Protein AF-A0A9W8AQS9-F1 (afdb_monomer_lite)

Secondary structure (DSSP, 8-state):
--------GGG-SS-TT--TTSHHHHHHHHHHHHHHHHHHHHHHHHHHHHHHHHHHHHHHHHH-TT-----HHHHHHHHHHHHHTTHHHHHHHHHTPPTTPPPPHHHHHHHHHHHHHHHHHHH-EEEE-TTSHHHHHHHHH--S-GGGGGGS-EEEE--SS-----------

pLDDT: mean 86.31, std 13.18, range [42.28, 96.81]

Foldseek 3Di:
DPPDPLDALVRLPPQVVDDCPDPSVVSNVVNVVVVVVVVVVVVVVVVVLQVQLVVLLLLLVVVDPDPQADDLVNVVVSLVCVLCVCVVVLVVQVVPDDPPDDRPPVNVVNVVVSVVSLVCQAVWPKYFDCRDRQLSVCSNPDPRDSVCVVVTDIDTHHPPPDPPPPPPPDDD

Sequence (172 aa):
MPSAKKKSLKKIKGKDTAHPYSLKAAQIQRALGREAKLQVSKANRQAIQNVTVERYLWFRDEMGPGKNRITRADVHALVRRYLCRHDEEIAALQSQRRKGQPPPKKLETLSMVKTKNEAEYRSGMKLPDLTHEPTRLYLSEWNGDCNAFNNFRFMTVRSDEKPPRALTAMSD

Radius of gyration: 24.48 Å; chains: 1; bounding box: 52×52×61 Å

InterPro domains:
  IPR021346 Translation machinery-associated protein 16 [PF11176] (15-158)
  IPR021346 Translation machinery-associated protein 16 [PTHR13349] (1-163)
  IPR038356 Tma16 superfamily [G3DSA:1.20.1440.170] (50-164)

Structure (mmCIF, N/CA/C/O backbone):
data_AF-A0A9W8AQS9-F1
#
_entry.id   AF-A0A9W8AQS9-F1
#
loop_
_atom_site.group_PDB
_atom_site.id
_atom_site.type_symbol
_atom_site.label_atom_id
_atom_site.label_alt_id
_atom_site.label_comp_id
_atom_site.label_asym_id
_atom_site.label_entity_id
_atom_site.label_seq_id
_atom_site.pdbx_PDB_ins_code
_atom_site.Cartn_x
_atom_site.Cartn_y
_atom_site.Cartn_z
_atom_site.occupancy
_atom_site.B_iso_or_equiv
_atom_site.auth_seq_id
_atom_site.auth_comp_id
_atom_site.auth_asym_id
_atom_site.auth_atom_id
_atom_site.pdbx_PDB_model_num
ATOM 1 N N . MET A 1 1 ? 5.519 -5.824 42.266 1.00 45.66 1 MET A N 1
ATOM 2 C CA . MET A 1 1 ? 4.119 -5.429 41.984 1.00 45.66 1 MET A CA 1
ATOM 3 C C . MET A 1 1 ? 3.503 -6.415 40.999 1.00 45.66 1 MET A C 1
ATOM 5 O O . MET A 1 1 ? 4.012 -6.507 39.885 1.00 45.66 1 MET A O 1
ATOM 9 N N . PRO A 1 2 ? 2.468 -7.190 41.365 1.00 50.44 2 PRO A N 1
ATOM 10 C CA . PRO A 1 2 ? 1.843 -8.111 40.427 1.00 50.44 2 PRO A CA 1
ATOM 11 C C . PRO A 1 2 ? 1.096 -7.308 39.356 1.00 50.44 2 PRO A C 1
ATOM 13 O O . PRO A 1 2 ? 0.188 -6.535 39.653 1.00 50.44 2 PRO A O 1
ATOM 16 N N . SER A 1 3 ? 1.518 -7.463 38.101 1.00 49.72 3 SER A N 1
ATOM 17 C CA . SER A 1 3 ? 0.922 -6.805 36.936 1.00 49.72 3 SER A CA 1
ATOM 18 C C . SER A 1 3 ? -0.577 -7.109 36.863 1.00 49.72 3 SER A C 1
ATOM 20 O O . SER A 1 3 ? -0.985 -8.262 36.695 1.00 49.72 3 SER A O 1
ATOM 22 N N . ALA A 1 4 ? -1.413 -6.076 37.004 1.00 62.16 4 ALA A N 1
ATOM 23 C CA . ALA A 1 4 ? -2.858 -6.204 36.887 1.00 62.16 4 ALA A CA 1
ATOM 24 C C . ALA A 1 4 ? -3.214 -6.705 35.476 1.00 62.16 4 ALA A C 1
ATOM 26 O O . ALA A 1 4 ? -3.171 -5.958 34.493 1.00 62.16 4 ALA A O 1
ATOM 27 N N . LYS A 1 5 ? -3.558 -7.996 35.363 1.00 65.44 5 LYS A N 1
ATOM 28 C CA . LYS A 1 5 ? -3.943 -8.626 34.094 1.00 65.44 5 LYS A CA 1
ATOM 29 C C . LYS A 1 5 ? -5.146 -7.881 33.505 1.00 65.44 5 LYS A C 1
ATOM 31 O O . LYS A 1 5 ? -6.251 -7.927 34.045 1.00 65.44 5 LYS A O 1
ATOM 36 N N . LYS A 1 6 ? -4.930 -7.202 32.376 1.00 65.56 6 LYS A N 1
ATOM 37 C CA . LYS A 1 6 ? -5.968 -6.472 31.632 1.00 65.56 6 LYS A CA 1
ATOM 38 C C . LYS A 1 6 ? -7.058 -7.462 31.192 1.00 65.56 6 LYS A C 1
ATOM 40 O O . LYS A 1 6 ? -6.789 -8.365 30.401 1.00 65.56 6 LYS A O 1
ATOM 45 N N . LYS A 1 7 ? -8.280 -7.320 31.718 1.00 71.81 7 LYS A N 1
ATOM 46 C CA . LYS A 1 7 ? -9.419 -8.193 31.383 1.00 71.81 7 LYS A CA 1
ATOM 47 C C . LYS A 1 7 ? -9.980 -7.810 30.010 1.00 71.81 7 LYS A C 1
ATOM 49 O O . LYS A 1 7 ? -10.298 -6.649 29.776 1.00 71.81 7 LYS A O 1
ATOM 54 N N . SER A 1 8 ? -10.093 -8.779 29.103 1.00 79.56 8 SER A N 1
ATOM 55 C CA . SER A 1 8 ? -10.861 -8.620 27.861 1.00 79.56 8 SER A CA 1
ATOM 56 C C . SER A 1 8 ? -12.356 -8.582 28.174 1.00 79.56 8 SER A C 1
ATOM 58 O O . SER A 1 8 ? -12.770 -9.176 29.170 1.00 79.56 8 SER A O 1
ATOM 60 N N . LEU A 1 9 ? -13.171 -7.989 27.298 1.00 82.88 9 LEU A N 1
ATOM 61 C CA . LEU A 1 9 ? -14.627 -7.903 27.476 1.00 82.88 9 LEU A CA 1
ATOM 62 C C . LEU A 1 9 ? -15.259 -9.275 27.792 1.00 82.88 9 LEU A C 1
ATOM 64 O O . LEU A 1 9 ? -16.016 -9.409 28.746 1.00 82.88 9 LEU A O 1
ATOM 68 N N . LYS A 1 10 ? -14.817 -10.329 27.088 1.00 84.25 10 LYS A N 1
ATOM 69 C CA . LYS A 1 10 ? -15.234 -11.733 27.294 1.00 84.25 10 LYS A CA 1
ATOM 70 C C . LYS A 1 10 ? -14.947 -12.300 28.696 1.00 84.25 10 LYS A C 1
ATOM 72 O O . LYS A 1 10 ? -15.552 -13.285 29.093 1.00 84.25 10 LYS A O 1
ATOM 77 N N . LYS A 1 11 ? -13.998 -11.718 29.437 1.00 85.50 11 LYS A N 1
ATOM 78 C CA . LYS A 1 11 ? -13.580 -12.175 30.776 1.00 85.50 11 LYS A CA 1
ATOM 79 C C . LYS A 1 11 ? -14.272 -11.400 31.905 1.00 85.50 11 LYS A C 1
ATOM 81 O O . LYS A 1 11 ? -14.046 -11.708 33.075 1.00 85.50 11 LYS A O 1
ATOM 86 N N . ILE A 1 12 ? -15.087 -10.393 31.583 1.00 84.19 12 ILE A N 1
ATOM 87 C CA . ILE A 1 12 ? -15.863 -9.628 32.564 1.00 84.19 12 ILE A CA 1
ATOM 88 C C . ILE A 1 12 ? -17.214 -10.333 32.755 1.00 84.19 12 ILE A C 1
ATOM 90 O O . ILE A 1 12 ? -18.092 -10.258 31.902 1.00 84.19 12 ILE A O 1
ATOM 94 N N . LYS A 1 13 ? -17.377 -11.044 33.877 1.00 85.06 13 LYS A N 1
ATOM 95 C CA . LYS A 1 13 ? -18.637 -11.721 34.246 1.00 85.06 13 LYS A CA 1
ATOM 96 C C . LYS A 1 13 ? -19.716 -10.704 34.627 1.00 85.06 13 LYS A C 1
ATOM 98 O O . LYS A 1 13 ? -19.377 -9.715 35.266 1.00 85.06 13 LYS A O 1
ATOM 103 N N . GLY A 1 14 ? -20.997 -10.969 34.348 1.00 81.50 14 GLY A N 1
ATOM 104 C CA . GLY A 1 14 ? -22.144 -10.151 34.796 1.00 81.50 14 GLY A CA 1
ATOM 105 C C . GLY A 1 14 ? -22.121 -8.711 34.274 1.00 81.50 14 GLY A C 1
ATOM 106 O O . GLY A 1 14 ? -22.284 -7.770 35.048 1.00 81.50 14 GLY A O 1
ATOM 107 N N . LYS A 1 15 ? -21.790 -8.552 32.992 1.00 80.31 15 LYS A N 1
ATOM 108 C CA . LYS A 1 15 ? -21.724 -7.265 32.288 1.00 80.31 15 LYS A CA 1
ATOM 109 C C . LYS A 1 15 ? -23.100 -6.602 32.139 1.00 80.31 15 LYS A C 1
ATOM 111 O O . LYS A 1 15 ? -23.183 -5.387 32.236 1.00 80.31 15 LYS A O 1
ATOM 116 N N . ASP A 1 16 ? -24.148 -7.409 31.988 1.00 80.69 16 ASP A N 1
ATOM 117 C CA . ASP A 1 16 ? -25.499 -6.949 31.645 1.00 80.69 16 ASP A CA 1
ATOM 118 C C . ASP A 1 16 ? -26.274 -6.428 32.869 1.00 80.69 16 ASP A C 1
ATOM 120 O O . ASP A 1 16 ? -27.244 -5.697 32.731 1.00 80.69 16 ASP A O 1
ATOM 124 N N . THR A 1 17 ? -25.809 -6.748 34.082 1.00 87.75 17 THR A N 1
ATOM 125 C CA . THR A 1 17 ? -26.416 -6.316 35.354 1.00 87.75 17 THR A CA 1
ATOM 126 C C . THR A 1 17 ? -25.633 -5.195 36.046 1.00 87.75 17 THR A C 1
ATOM 128 O O . THR A 1 17 ? -25.887 -4.869 37.204 1.00 87.75 17 THR A O 1
ATOM 131 N N . ALA A 1 18 ? -24.615 -4.634 35.386 1.00 86.69 18 ALA A N 1
ATOM 132 C CA . ALA A 1 18 ? -23.754 -3.621 35.985 1.00 86.69 18 ALA A CA 1
ATOM 133 C C . ALA A 1 18 ? -24.420 -2.235 35.949 1.00 86.69 18 ALA A C 1
ATOM 135 O O . ALA A 1 18 ? -24.765 -1.740 34.881 1.00 86.69 18 ALA A O 1
ATOM 136 N N . HIS A 1 19 ? -24.524 -1.569 37.103 1.00 89.88 19 HIS A N 1
ATOM 137 C CA . HIS A 1 19 ? -25.010 -0.188 37.168 1.00 89.88 19 HIS A CA 1
ATOM 138 C C . HIS A 1 19 ? -24.072 0.769 36.401 1.00 89.88 19 HIS A C 1
ATOM 140 O O . HIS A 1 19 ? -22.849 0.603 36.529 1.00 89.88 19 HIS A O 1
ATOM 146 N N . PRO A 1 20 ? -24.585 1.794 35.684 1.00 88.19 20 PRO A N 1
ATOM 147 C CA . PRO A 1 20 ? -23.782 2.672 34.823 1.00 88.19 20 PRO A CA 1
ATOM 148 C C . PRO A 1 20 ? -22.577 3.330 35.507 1.00 88.19 20 PRO A C 1
ATOM 150 O O . PRO A 1 20 ? -21.510 3.440 34.908 1.00 88.19 20 PRO A O 1
ATOM 153 N N . TYR A 1 21 ? -22.714 3.704 36.781 1.00 90.94 21 TYR A N 1
ATOM 154 C CA . TYR A 1 21 ? -21.654 4.362 37.560 1.00 90.94 21 TYR A CA 1
ATOM 155 C C . TYR A 1 21 ? -20.823 3.405 38.432 1.00 90.94 21 TYR A C 1
ATOM 157 O O . TYR A 1 21 ? -20.023 3.837 39.257 1.00 90.94 21 TYR A O 1
ATOM 165 N N . SER A 1 22 ? -20.996 2.088 38.286 1.00 91.69 22 SER A N 1
ATOM 166 C CA . SER A 1 22 ? -20.236 1.111 39.074 1.00 91.69 22 SER A CA 1
ATOM 167 C C . SER A 1 22 ? -18.777 0.985 38.608 1.00 91.69 22 SER A C 1
ATOM 169 O O . SER A 1 22 ? -18.457 1.150 37.428 1.00 91.69 22 SER A O 1
ATOM 171 N N . LEU A 1 23 ? -17.880 0.554 39.506 1.00 88.06 23 LEU A N 1
ATOM 172 C CA . LEU A 1 23 ? -16.502 0.165 39.148 1.00 88.06 23 LEU A CA 1
ATOM 173 C C . LEU A 1 23 ? -16.467 -0.867 38.015 1.00 88.06 23 LEU A C 1
ATOM 175 O O . LEU A 1 23 ? -15.541 -0.902 37.203 1.00 88.06 23 LEU A O 1
ATOM 179 N N . LYS A 1 24 ? -17.488 -1.720 37.963 1.00 88.81 24 LYS A N 1
ATOM 180 C CA . LYS A 1 24 ? -17.649 -2.738 36.937 1.00 88.81 24 LYS A CA 1
ATOM 181 C C . LYS A 1 24 ? -17.994 -2.128 35.583 1.00 88.81 24 LYS A C 1
ATOM 183 O O . LYS A 1 24 ? -17.362 -2.497 34.599 1.00 88.81 24 LYS A O 1
ATOM 188 N N . ALA A 1 25 ? -18.904 -1.157 35.534 1.00 89.06 25 ALA A N 1
ATOM 189 C CA . ALA A 1 25 ? -19.164 -0.389 34.320 1.00 89.06 25 ALA A CA 1
ATOM 190 C C . ALA A 1 25 ? -17.901 0.340 33.838 1.00 89.06 25 ALA A C 1
ATOM 192 O O . ALA A 1 25 ? -17.560 0.244 32.661 1.00 89.06 25 ALA A O 1
ATOM 193 N N . ALA A 1 26 ? -17.111 0.933 34.740 1.00 89.38 26 ALA A N 1
ATOM 194 C CA . ALA A 1 26 ? -15.816 1.515 34.377 1.00 89.38 26 ALA A CA 1
ATOM 195 C C . ALA A 1 26 ? -14.832 0.474 33.794 1.00 89.38 26 ALA A C 1
ATOM 197 O O . ALA A 1 26 ? -14.106 0.765 32.842 1.00 89.38 26 ALA A O 1
ATOM 198 N N . GLN A 1 27 ? -14.812 -0.761 34.315 1.00 88.81 27 GLN A N 1
ATOM 199 C CA . GLN A 1 27 ? -14.019 -1.858 33.739 1.00 88.81 27 GLN A CA 1
ATOM 200 C C . GLN A 1 27 ? -14.507 -2.258 32.339 1.00 88.81 27 GLN A C 1
ATOM 202 O O . GLN A 1 27 ? -13.675 -2.488 31.459 1.00 88.81 27 GLN A O 1
ATOM 207 N N . ILE A 1 28 ? -15.825 -2.307 32.120 1.00 89.94 28 ILE A N 1
ATOM 208 C CA . ILE A 1 28 ? -16.435 -2.589 30.811 1.00 89.94 28 ILE A CA 1
ATOM 209 C C . ILE A 1 28 ? -16.051 -1.498 29.807 1.00 89.94 28 ILE A C 1
ATOM 211 O O . ILE A 1 28 ? -15.525 -1.820 28.746 1.00 89.94 28 ILE A O 1
ATOM 215 N N . GLN A 1 29 ? -16.209 -0.221 30.166 1.00 90.31 29 GLN A N 1
ATOM 216 C CA . GLN A 1 29 ? -15.852 0.912 29.305 1.00 90.31 29 GLN A CA 1
ATOM 217 C C . GLN A 1 29 ? -14.370 0.888 28.902 1.00 90.31 29 GLN A C 1
ATOM 219 O O . GLN A 1 29 ? -14.032 1.067 27.732 1.00 90.31 29 GLN A O 1
ATOM 224 N N . ARG A 1 30 ? -13.461 0.564 29.835 1.00 89.81 30 ARG A N 1
ATOM 225 C CA . ARG A 1 30 ? -12.031 0.389 29.514 1.00 89.81 30 ARG A CA 1
ATOM 226 C C . ARG A 1 30 ? -11.787 -0.767 28.541 1.00 89.81 30 ARG A C 1
ATOM 228 O O . ARG A 1 30 ? -10.939 -0.646 27.655 1.00 89.81 30 ARG A O 1
ATOM 235 N N . ALA A 1 31 ? -12.489 -1.888 28.711 1.00 90.81 31 ALA A N 1
ATOM 236 C CA . ALA A 1 31 ? -12.370 -3.037 27.819 1.00 90.81 31 ALA A CA 1
ATOM 237 C C . ALA A 1 31 ? -12.896 -2.716 26.410 1.00 90.81 31 ALA A C 1
ATOM 239 O O . ALA A 1 31 ? -12.202 -3.017 25.440 1.00 90.81 31 ALA A O 1
ATOM 240 N N . LEU A 1 32 ? -14.045 -2.037 26.306 1.00 91.25 32 LEU A N 1
ATOM 241 C CA . LEU A 1 32 ? -14.619 -1.563 25.042 1.00 91.25 32 LEU A CA 1
ATOM 242 C C . LEU A 1 32 ? -13.688 -0.576 24.333 1.00 91.25 32 LEU A C 1
ATOM 244 O O . LEU A 1 32 ? -13.356 -0.770 23.168 1.00 91.25 32 LEU A O 1
ATOM 248 N N . GLY A 1 33 ? -13.177 0.431 25.047 1.00 92.81 33 GLY A N 1
ATOM 249 C CA . GLY A 1 33 ? -12.234 1.396 24.481 1.00 92.81 33 GLY A CA 1
ATOM 250 C C . GLY A 1 33 ? -10.935 0.745 23.990 1.00 92.81 33 GLY A C 1
ATOM 251 O O . GLY A 1 33 ? -10.371 1.156 22.977 1.00 92.81 33 GLY A O 1
ATOM 252 N N . ARG A 1 34 ? -10.455 -0.308 24.667 1.00 91.50 34 ARG A N 1
ATOM 253 C CA . ARG A 1 34 ? -9.315 -1.106 24.187 1.00 91.50 34 ARG A CA 1
ATOM 254 C C . ARG A 1 34 ? -9.665 -1.883 22.921 1.00 91.50 34 ARG A C 1
ATOM 256 O O . ARG A 1 34 ? -8.850 -1.911 22.004 1.00 91.50 34 ARG A O 1
ATOM 263 N N . GLU A 1 35 ? -10.819 -2.538 22.890 1.00 92.19 35 GLU A N 1
ATOM 264 C CA . GLU A 1 35 ? -11.268 -3.309 21.732 1.00 92.19 35 GLU A CA 1
ATOM 265 C C . GLU A 1 35 ? -11.435 -2.411 20.506 1.00 92.19 35 GLU A C 1
ATOM 267 O O . GLU A 1 35 ? -10.861 -2.721 19.468 1.00 92.19 35 GLU A O 1
ATOM 272 N N . ALA A 1 36 ? -12.067 -1.244 20.653 1.00 94.38 36 ALA A N 1
ATOM 273 C CA . ALA A 1 36 ? -12.175 -0.244 19.592 1.00 94.38 36 ALA A CA 1
ATOM 274 C C . ALA A 1 36 ? -10.798 0.146 19.024 1.00 94.38 36 ALA A C 1
ATOM 276 O O . ALA A 1 36 ? -10.584 0.093 17.815 1.00 94.38 36 ALA A O 1
ATOM 277 N N . LYS A 1 37 ? -9.817 0.442 19.890 1.00 95.25 37 LYS A N 1
ATOM 278 C CA . LYS A 1 37 ? -8.439 0.752 19.460 1.00 95.25 37 LYS A CA 1
ATOM 279 C C . LYS A 1 37 ? -7.771 -0.414 18.724 1.00 95.25 37 LYS A C 1
ATOM 281 O O . LYS A 1 37 ? -7.071 -0.195 17.738 1.00 95.25 37 LYS A O 1
ATOM 286 N N . LEU A 1 38 ? -7.975 -1.648 19.191 1.00 95.06 38 LEU A N 1
ATOM 287 C CA . LEU A 1 38 ? -7.441 -2.844 18.533 1.00 95.06 38 LEU A CA 1
ATOM 288 C C . LEU A 1 38 ? -8.081 -3.072 17.161 1.00 95.06 38 LEU A C 1
ATOM 290 O O . LEU A 1 38 ? -7.363 -3.413 16.225 1.00 95.06 38 LEU A O 1
ATOM 294 N N . GLN A 1 39 ? -9.391 -2.849 17.023 1.00 95.94 39 GLN A N 1
ATOM 295 C CA . GLN A 1 39 ? -10.080 -2.951 15.736 1.00 95.94 39 GLN A CA 1
ATOM 296 C C . GLN A 1 39 ? -9.570 -1.903 14.744 1.00 95.94 39 GLN A C 1
ATOM 298 O O . GLN A 1 39 ? -9.232 -2.258 13.619 1.00 95.94 39 GLN A O 1
ATOM 303 N N . VAL A 1 40 ? -9.404 -0.645 15.172 1.00 96.81 40 VAL A N 1
ATOM 304 C CA . VAL A 1 40 ? -8.814 0.415 14.332 1.00 96.81 40 VAL A CA 1
ATOM 305 C C . VAL A 1 40 ? -7.395 0.043 13.891 1.00 96.81 40 VAL A C 1
ATOM 307 O O . VAL A 1 40 ? -7.063 0.133 12.712 1.00 96.81 40 VAL A O 1
ATOM 310 N N . SER A 1 41 ? -6.556 -0.443 14.810 1.00 96.50 41 SER A N 1
ATOM 311 C CA . SER A 1 41 ? -5.195 -0.885 14.477 1.00 96.50 41 SER A CA 1
ATOM 312 C C . SER A 1 41 ? -5.187 -2.055 13.484 1.00 96.50 41 SER A C 1
ATOM 314 O O . SER A 1 41 ? -4.396 -2.051 12.539 1.00 96.50 41 SER A O 1
ATOM 316 N N . LYS A 1 42 ? -6.087 -3.032 13.658 1.00 96.38 42 LYS A N 1
ATOM 317 C CA . LYS A 1 42 ? -6.247 -4.165 12.740 1.00 96.38 42 LYS A CA 1
ATOM 318 C C . LYS A 1 42 ? -6.680 -3.698 11.349 1.00 96.38 42 LYS A C 1
ATOM 320 O O . LYS A 1 42 ? -6.074 -4.125 10.371 1.00 96.38 42 LYS A O 1
ATOM 325 N N . ALA A 1 43 ? -7.665 -2.804 11.271 1.00 96.50 43 ALA A N 1
ATOM 326 C CA . ALA A 1 43 ? -8.145 -2.236 10.015 1.00 96.50 43 ALA A CA 1
ATOM 327 C C . ALA A 1 43 ? -7.035 -1.467 9.281 1.00 96.50 43 ALA A C 1
ATOM 329 O O . ALA A 1 43 ? -6.818 -1.691 8.094 1.00 96.50 43 ALA A O 1
ATOM 330 N N . ASN A 1 44 ? -6.258 -0.645 9.994 1.00 96.44 44 ASN A N 1
ATOM 331 C CA . ASN A 1 44 ? -5.127 0.083 9.409 1.00 96.44 44 ASN A CA 1
ATOM 332 C C . ASN A 1 44 ? -4.054 -0.866 8.859 1.00 96.44 44 ASN A C 1
ATOM 334 O O . ASN A 1 44 ? -3.559 -0.667 7.751 1.00 96.44 44 ASN A O 1
ATOM 338 N N . ARG A 1 45 ? -3.707 -1.924 9.607 1.00 94.44 45 ARG A N 1
ATOM 339 C CA . ARG A 1 45 ? -2.762 -2.946 9.133 1.00 94.44 45 ARG A CA 1
ATOM 340 C C . ARG A 1 45 ? -3.284 -3.636 7.874 1.00 94.44 45 ARG A C 1
ATOM 342 O O . ARG A 1 45 ? -2.519 -3.808 6.930 1.00 94.44 45 ARG A O 1
ATOM 349 N N . GLN A 1 46 ? -4.561 -4.007 7.860 1.00 94.50 46 GLN A N 1
ATOM 350 C CA . GLN A 1 46 ? -5.185 -4.653 6.710 1.00 94.50 46 GLN A CA 1
ATOM 351 C C . GLN A 1 46 ? -5.209 -3.727 5.489 1.00 94.50 46 GLN A C 1
ATOM 353 O O . GLN A 1 46 ? -4.870 -4.167 4.400 1.00 94.50 46 GLN A O 1
ATOM 358 N N . ALA A 1 47 ? -5.502 -2.436 5.663 1.00 94.69 47 ALA A N 1
ATOM 359 C CA . ALA A 1 47 ? -5.460 -1.462 4.573 1.00 94.69 47 ALA A CA 1
ATOM 360 C C . ALA A 1 47 ? -4.057 -1.346 3.952 1.00 94.69 47 ALA A C 1
ATOM 362 O O . ALA A 1 47 ? -3.918 -1.349 2.732 1.00 94.69 47 ALA A O 1
ATOM 363 N N . ILE A 1 48 ? -3.003 -1.310 4.777 1.00 92.81 48 ILE A N 1
ATOM 364 C CA . ILE A 1 48 ? -1.611 -1.289 4.292 1.00 92.81 48 ILE A CA 1
ATOM 365 C C . ILE A 1 48 ? -1.277 -2.582 3.534 1.00 92.81 48 ILE A C 1
ATOM 367 O O . ILE A 1 48 ? -0.653 -2.539 2.471 1.00 92.81 48 ILE A O 1
ATOM 371 N N . GLN A 1 49 ? -1.696 -3.732 4.070 1.00 93.06 49 GLN A N 1
ATOM 372 C CA . GLN A 1 49 ? -1.505 -5.030 3.423 1.00 93.06 49 GLN A CA 1
ATOM 373 C C . GLN A 1 49 ? -2.219 -5.096 2.073 1.00 93.06 49 GLN A C 1
ATOM 375 O O . GLN A 1 49 ? -1.578 -5.468 1.098 1.00 93.06 49 GLN A O 1
ATOM 380 N N . ASN A 1 50 ? -3.479 -4.667 1.991 1.00 93.62 50 ASN A N 1
ATOM 381 C CA . ASN A 1 50 ? -4.252 -4.660 0.749 1.00 93.62 50 ASN A CA 1
ATOM 382 C C . ASN A 1 50 ? -3.565 -3.820 -0.333 1.00 93.62 50 ASN A C 1
ATOM 384 O O . ASN A 1 50 ? -3.327 -4.324 -1.422 1.00 93.62 50 ASN A O 1
ATOM 388 N N . VAL A 1 51 ? -3.121 -2.600 -0.005 1.00 93.00 51 VAL A N 1
ATOM 389 C CA . VAL A 1 51 ? -2.377 -1.743 -0.952 1.00 93.00 51 VAL A CA 1
ATOM 390 C C . VAL A 1 51 ? -1.090 -2.418 -1.443 1.00 93.00 51 VAL A C 1
ATOM 392 O O . VAL A 1 51 ? -0.686 -2.254 -2.594 1.00 93.00 51 VAL A O 1
ATOM 395 N N . THR A 1 52 ? -0.425 -3.180 -0.573 1.00 93.06 52 THR A N 1
ATOM 396 C CA . THR A 1 52 ? 0.805 -3.905 -0.923 1.00 93.06 52 THR A CA 1
ATOM 397 C C . THR A 1 52 ? 0.499 -5.102 -1.823 1.00 93.06 52 THR A C 1
ATOM 399 O O . THR A 1 52 ? 1.204 -5.333 -2.802 1.00 93.06 52 THR A O 1
ATOM 402 N N . VAL A 1 53 ? -0.573 -5.837 -1.519 1.00 94.69 53 VAL A N 1
ATOM 403 C CA . VAL A 1 53 ? -1.042 -6.979 -2.308 1.00 94.69 53 VAL A CA 1
ATOM 404 C C . VAL A 1 53 ? -1.469 -6.532 -3.701 1.00 94.69 53 VAL A C 1
ATOM 406 O O . VAL A 1 53 ? -0.961 -7.065 -4.681 1.00 94.69 53 VAL A O 1
ATOM 409 N N . GLU A 1 54 ? -2.323 -5.513 -3.797 1.00 93.94 54 GLU A N 1
ATOM 410 C CA . GLU A 1 54 ? -2.789 -4.935 -5.064 1.00 93.94 54 GLU A CA 1
ATOM 411 C C . GLU A 1 54 ? -1.620 -4.490 -5.944 1.00 93.94 54 GLU A C 1
ATOM 413 O O . GLU A 1 54 ? -1.593 -4.770 -7.141 1.00 93.94 54 GLU A O 1
ATOM 418 N N . ARG A 1 55 ? -0.606 -3.854 -5.344 1.00 93.62 55 ARG A N 1
ATOM 419 C CA . ARG A 1 55 ? 0.622 -3.482 -6.051 1.00 93.62 55 ARG A CA 1
ATOM 420 C C . ARG A 1 55 ? 1.307 -4.707 -6.656 1.00 93.62 55 ARG A C 1
ATOM 422 O O . ARG A 1 55 ? 1.678 -4.673 -7.822 1.00 93.62 55 ARG A O 1
ATOM 429 N N . TYR A 1 56 ? 1.517 -5.767 -5.879 1.00 93.12 56 TYR A N 1
ATOM 430 C CA . TYR A 1 56 ? 2.241 -6.952 -6.351 1.00 93.12 56 TYR A CA 1
ATOM 431 C C . TYR A 1 56 ? 1.442 -7.758 -7.376 1.00 93.12 56 TYR A C 1
ATOM 433 O O . TYR A 1 56 ? 2.037 -8.268 -8.322 1.00 93.12 56 TYR A O 1
ATOM 441 N N . LEU A 1 57 ? 0.116 -7.805 -7.237 1.00 93.50 57 LEU A N 1
ATOM 442 C CA . LEU A 1 57 ? -0.777 -8.372 -8.246 1.00 93.50 57 LEU A CA 1
ATOM 443 C C . LEU A 1 57 ? -0.674 -7.604 -9.566 1.00 93.50 57 LEU A C 1
ATOM 445 O O . LEU A 1 57 ? -0.498 -8.224 -10.606 1.00 93.50 57 LEU A O 1
ATOM 449 N N . TRP A 1 58 ? -0.650 -6.268 -9.523 1.00 94.38 58 TRP A N 1
ATOM 450 C CA . TRP A 1 58 ? -0.436 -5.465 -10.729 1.00 94.38 58 TRP A CA 1
ATOM 451 C C . TRP A 1 58 ? 0.892 -5.811 -11.424 1.00 94.38 58 TRP A C 1
ATOM 453 O O . TRP A 1 58 ? 0.924 -5.995 -12.637 1.00 94.38 58 TRP A O 1
ATOM 463 N N . PHE A 1 59 ? 1.989 -5.958 -10.666 1.00 92.38 59 PHE A N 1
ATOM 464 C CA . PHE A 1 59 ? 3.283 -6.347 -11.247 1.00 92.38 59 PHE A CA 1
ATOM 465 C C . PHE A 1 59 ? 3.263 -7.764 -11.825 1.00 92.38 59 PHE A C 1
ATOM 467 O O . PHE A 1 59 ? 3.872 -7.994 -12.866 1.00 92.38 59 PHE A O 1
ATOM 474 N N . ARG A 1 60 ? 2.581 -8.707 -11.167 1.00 90.81 60 ARG A N 1
ATOM 475 C CA . ARG A 1 60 ? 2.381 -10.066 -11.684 1.00 90.81 60 ARG A CA 1
ATOM 476 C C . ARG A 1 60 ? 1.665 -10.030 -13.034 1.00 90.81 60 ARG A C 1
ATOM 478 O O . ARG A 1 60 ? 2.149 -10.636 -13.985 1.00 90.81 60 ARG A O 1
ATOM 485 N N . ASP A 1 61 ? 0.557 -9.301 -13.108 1.00 91.31 61 ASP A N 1
ATOM 486 C CA . ASP A 1 61 ? -0.294 -9.252 -14.296 1.00 91.31 61 ASP A CA 1
ATOM 487 C C . ASP A 1 61 ? 0.425 -8.566 -15.475 1.00 91.31 61 ASP A C 1
ATOM 489 O O . ASP A 1 61 ? 0.397 -9.075 -16.594 1.00 91.31 61 ASP A O 1
ATOM 493 N N . GLU A 1 62 ? 1.166 -7.479 -15.223 1.00 90.81 62 GLU A N 1
ATOM 494 C CA . GLU A 1 62 ? 1.915 -6.744 -16.259 1.00 90.81 62 GLU A CA 1
ATOM 495 C C . GLU A 1 62 ? 3.156 -7.505 -16.774 1.00 90.81 62 GLU A C 1
ATOM 497 O O . GLU A 1 62 ? 3.611 -7.287 -17.901 1.00 90.81 62 GLU A O 1
ATOM 502 N N . MET A 1 63 ? 3.740 -8.413 -15.981 1.00 84.06 63 MET A N 1
ATOM 503 C CA . MET A 1 63 ? 4.867 -9.231 -16.451 1.00 84.06 63 MET A CA 1
ATOM 504 C C . MET A 1 63 ? 4.466 -10.189 -17.583 1.00 84.06 63 MET A C 1
ATOM 506 O O . MET A 1 63 ? 5.296 -10.453 -18.462 1.00 84.06 63 MET A O 1
ATOM 510 N N . GLY A 1 64 ? 3.216 -10.665 -17.569 1.00 74.69 64 GLY A N 1
ATOM 511 C CA . GLY A 1 64 ? 2.717 -11.731 -18.434 1.00 74.69 64 GLY A CA 1
ATOM 512 C C . GLY A 1 64 ? 3.327 -13.108 -18.113 1.00 74.69 64 GLY A C 1
ATOM 513 O O . GLY A 1 64 ? 4.368 -13.202 -17.453 1.00 74.69 64 GLY A O 1
ATOM 514 N N . PRO A 1 65 ? 2.706 -14.209 -18.570 1.00 70.69 65 PRO A N 1
ATOM 515 C CA . PRO A 1 65 ? 3.249 -15.548 -18.365 1.00 70.69 65 PRO A CA 1
ATOM 516 C C . PRO A 1 65 ? 4.554 -15.745 -19.161 1.00 70.69 65 PRO A C 1
ATOM 518 O O . PRO A 1 65 ? 4.637 -15.392 -20.335 1.00 70.69 65 PRO A O 1
ATOM 521 N N . GLY A 1 66 ? 5.574 -16.348 -18.541 1.00 63.28 66 GLY A N 1
ATOM 522 C CA . GLY A 1 66 ? 6.694 -16.957 -19.278 1.00 63.28 66 GLY A CA 1
ATOM 523 C C . GLY A 1 66 ? 7.895 -16.070 -19.643 1.00 63.28 66 GLY A C 1
ATOM 524 O O . GLY A 1 66 ? 8.713 -16.478 -20.467 1.00 63.28 66 GLY A O 1
ATOM 525 N N . LYS A 1 67 ? 8.083 -14.884 -19.043 1.00 65.19 67 LYS A N 1
ATOM 526 C CA . LYS A 1 67 ? 9.367 -14.166 -19.190 1.00 65.19 67 LYS A CA 1
ATOM 527 C C . LYS A 1 67 ? 10.466 -14.846 -18.365 1.00 65.19 67 LYS A C 1
ATOM 529 O O . LYS A 1 67 ? 10.584 -14.630 -17.161 1.00 65.19 67 LYS A O 1
ATOM 534 N N . ASN A 1 68 ? 11.308 -15.632 -19.036 1.00 68.94 68 ASN A N 1
ATOM 535 C CA . ASN A 1 68 ? 12.393 -16.400 -18.406 1.00 68.94 68 ASN A CA 1
ATOM 536 C C . ASN A 1 68 ? 13.512 -15.525 -17.820 1.00 68.94 68 ASN A C 1
ATOM 538 O O . ASN A 1 68 ? 14.214 -15.942 -16.898 1.00 68.94 68 ASN A O 1
ATOM 542 N N . ARG A 1 69 ? 13.684 -14.293 -18.311 1.00 80.50 69 ARG A N 1
ATOM 543 C CA . ARG A 1 69 ? 14.715 -13.383 -17.808 1.00 80.50 69 ARG A CA 1
ATOM 544 C C . ARG A 1 69 ? 14.185 -11.965 -17.717 1.00 80.50 69 ARG A C 1
ATOM 546 O O . ARG A 1 69 ? 13.791 -11.382 -18.719 1.00 80.50 69 ARG A O 1
ATOM 553 N N . ILE A 1 70 ? 14.209 -11.425 -16.506 1.00 88.12 70 ILE A N 1
ATOM 554 C CA . ILE A 1 70 ? 13.895 -10.027 -16.226 1.00 88.12 70 ILE A CA 1
ATOM 555 C C . ILE A 1 70 ? 15.178 -9.388 -15.724 1.00 88.12 70 ILE A C 1
ATOM 557 O O . ILE A 1 70 ? 15.773 -9.846 -14.746 1.00 88.12 70 ILE A O 1
ATOM 561 N N . THR A 1 71 ? 15.631 -8.355 -16.421 1.00 91.38 71 THR A N 1
ATOM 562 C CA . THR A 1 71 ? 16.774 -7.555 -15.995 1.00 91.38 71 THR A CA 1
ATOM 563 C C . THR A 1 71 ? 16.318 -6.427 -15.080 1.00 91.38 71 THR A C 1
ATOM 565 O O . THR A 1 71 ? 15.143 -6.067 -15.023 1.00 91.38 71 THR A O 1
ATOM 568 N N . ARG A 1 72 ? 17.261 -5.802 -14.372 1.00 90.06 72 ARG A N 1
ATOM 569 C CA . ARG A 1 72 ? 16.953 -4.625 -13.555 1.00 90.06 72 ARG A CA 1
ATOM 570 C C . ARG A 1 72 ? 16.357 -3.481 -14.390 1.00 90.06 72 ARG A C 1
ATOM 572 O O . ARG A 1 72 ? 15.443 -2.812 -13.919 1.00 90.06 72 ARG A O 1
ATOM 579 N N . ALA A 1 73 ? 16.817 -3.292 -15.629 1.00 91.06 73 ALA A N 1
ATOM 580 C CA . ALA A 1 73 ? 16.271 -2.286 -16.543 1.00 91.06 73 ALA A CA 1
ATOM 581 C C . ALA A 1 73 ? 14.786 -2.538 -16.862 1.00 91.06 73 ALA A C 1
ATOM 583 O O . ALA A 1 73 ? 13.991 -1.596 -16.866 1.00 91.06 73 ALA A O 1
ATOM 584 N N . ASP A 1 74 ? 14.399 -3.805 -17.031 1.00 91.00 74 ASP A N 1
ATOM 585 C CA . ASP A 1 74 ? 13.000 -4.199 -17.236 1.00 91.00 74 ASP A CA 1
ATOM 586 C C . ASP A 1 74 ? 12.149 -3.901 -15.999 1.00 91.00 74 ASP A C 1
ATOM 588 O O . ASP A 1 74 ? 11.037 -3.391 -16.121 1.00 91.00 74 ASP A O 1
ATOM 592 N N . VAL A 1 75 ? 12.687 -4.134 -14.794 1.00 92.25 75 VAL A N 1
ATOM 593 C CA . VAL A 1 75 ? 12.014 -3.754 -13.541 1.00 92.25 75 VAL A CA 1
ATOM 594 C C . VAL A 1 75 ? 11.780 -2.243 -13.491 1.00 92.25 75 VAL A C 1
ATOM 596 O O . VAL A 1 75 ? 10.670 -1.810 -13.193 1.00 92.25 75 VAL A O 1
ATOM 599 N N . HIS A 1 76 ? 12.773 -1.422 -13.845 1.00 93.00 76 HIS A N 1
ATOM 600 C CA . HIS A 1 76 ? 12.589 0.032 -13.929 1.00 93.00 76 HIS A CA 1
ATOM 601 C C . HIS A 1 76 ? 11.543 0.430 -14.982 1.00 93.00 76 HIS A C 1
ATOM 603 O O . HIS A 1 76 ? 10.767 1.360 -14.757 1.00 93.00 76 HIS A O 1
ATOM 609 N N . ALA A 1 77 ? 11.477 -0.269 -16.119 1.00 92.75 77 ALA A N 1
ATOM 610 C CA . ALA A 1 77 ? 10.442 -0.046 -17.126 1.00 92.75 77 ALA A CA 1
ATOM 611 C C . ALA A 1 77 ? 9.036 -0.381 -16.596 1.00 92.75 77 ALA A C 1
ATOM 613 O O . ALA A 1 77 ? 8.122 0.425 -16.769 1.00 92.75 77 ALA A O 1
ATOM 614 N N . LEU A 1 78 ? 8.875 -1.505 -15.890 1.00 93.44 78 LEU A N 1
ATOM 615 C CA . LEU A 1 78 ? 7.619 -1.886 -15.235 1.00 93.44 78 LEU A CA 1
ATOM 616 C C . LEU A 1 78 ? 7.206 -0.873 -14.164 1.00 93.44 78 LEU A C 1
ATOM 618 O O . LEU A 1 78 ? 6.046 -0.473 -14.108 1.00 93.44 78 LEU A O 1
ATOM 622 N N . VAL A 1 79 ? 8.150 -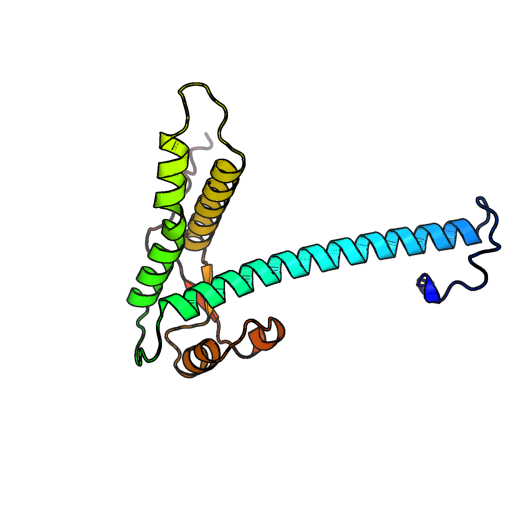0.399 -13.347 1.00 94.50 79 VAL A N 1
ATOM 623 C CA . VAL A 1 79 ? 7.860 0.626 -12.336 1.00 94.50 79 VAL A CA 1
ATOM 624 C C . VAL A 1 79 ? 7.414 1.933 -12.991 1.00 94.50 79 VAL A C 1
ATOM 626 O O . VAL A 1 79 ? 6.452 2.535 -12.529 1.00 94.50 79 VAL A O 1
ATOM 629 N N . ARG A 1 80 ? 8.028 2.362 -14.100 1.00 93.75 80 ARG A N 1
ATOM 630 C CA . ARG A 1 80 ? 7.561 3.553 -14.834 1.00 93.75 80 ARG A CA 1
ATOM 631 C C . ARG A 1 80 ? 6.126 3.396 -15.342 1.00 93.75 80 ARG A C 1
ATOM 633 O O . ARG A 1 80 ? 5.325 4.305 -15.150 1.00 93.75 80 ARG A O 1
ATOM 640 N N . ARG A 1 81 ? 5.771 2.231 -15.894 1.00 94.50 81 ARG A N 1
ATOM 641 C CA . ARG A 1 81 ? 4.379 1.926 -16.277 1.00 94.50 81 ARG A CA 1
ATOM 642 C C . ARG A 1 81 ? 3.435 1.976 -15.075 1.00 94.50 81 ARG A C 1
ATOM 644 O O . ARG A 1 81 ? 2.375 2.585 -15.160 1.00 94.50 81 ARG A O 1
ATOM 651 N N . TYR A 1 82 ? 3.853 1.424 -13.933 1.00 95.25 82 TYR A N 1
ATOM 652 C CA . TYR A 1 82 ? 3.079 1.479 -12.690 1.00 95.25 82 TYR A CA 1
ATOM 653 C C . TYR A 1 82 ? 2.804 2.920 -12.251 1.00 95.25 82 TYR A C 1
ATOM 655 O O . TYR A 1 82 ? 1.695 3.223 -11.811 1.00 95.25 82 TYR A O 1
ATOM 663 N N . LEU A 1 83 ? 3.798 3.808 -12.357 1.00 94.25 83 LEU A N 1
ATOM 664 C CA . LEU A 1 83 ? 3.670 5.220 -11.986 1.00 94.25 83 LEU A CA 1
ATOM 665 C C . LEU A 1 83 ? 2.722 5.987 -12.918 1.00 94.25 83 LEU A C 1
ATOM 667 O O . LEU A 1 83 ? 1.951 6.811 -12.432 1.00 94.25 83 LEU A O 1
ATOM 671 N N . CYS A 1 84 ? 2.740 5.678 -14.216 1.00 94.44 84 CYS A N 1
ATOM 672 C CA . CYS A 1 84 ? 1.933 6.357 -15.233 1.00 94.44 84 CYS A CA 1
ATOM 673 C C . CYS A 1 84 ? 0.530 5.765 -15.441 1.00 94.44 84 CYS A C 1
ATOM 675 O O . CYS A 1 84 ? -0.248 6.311 -16.216 1.00 94.44 84 CYS A O 1
ATOM 677 N N . ARG A 1 85 ? 0.163 4.676 -14.753 1.00 94.38 85 ARG A N 1
ATOM 678 C CA . ARG A 1 85 ? -1.096 3.939 -15.003 1.00 94.38 85 ARG A CA 1
ATOM 679 C C . ARG A 1 85 ? -2.385 4.765 -14.878 1.00 94.38 85 ARG A C 1
ATOM 681 O O . ARG A 1 85 ? -3.417 4.358 -15.390 1.00 94.38 85 ARG A O 1
ATOM 688 N N . HIS A 1 86 ? -2.344 5.881 -14.151 1.00 94.31 86 HIS A N 1
ATOM 689 C CA . HIS A 1 86 ? -3.496 6.762 -13.939 1.00 94.31 86 HIS A CA 1
ATOM 690 C C . HIS A 1 86 ? -3.401 8.064 -14.742 1.00 94.31 86 HIS A C 1
ATOM 692 O O . HIS A 1 86 ? -4.263 8.923 -14.588 1.00 94.31 86 HIS A O 1
ATOM 698 N N . ASP A 1 87 ? -2.375 8.242 -15.576 1.00 94.31 87 ASP A N 1
ATOM 699 C CA . ASP A 1 87 ? -2.112 9.518 -16.250 1.00 94.31 87 ASP A CA 1
ATOM 700 C C . ASP A 1 87 ? -3.216 9.876 -17.241 1.00 94.31 87 ASP A C 1
ATOM 702 O O . ASP A 1 87 ? -3.681 11.015 -17.254 1.00 94.31 87 ASP A O 1
ATOM 706 N N . GLU A 1 88 ? -3.701 8.893 -17.997 1.00 95.56 88 GLU A N 1
ATOM 707 C CA . GLU A 1 88 ? -4.818 9.065 -18.930 1.00 95.56 88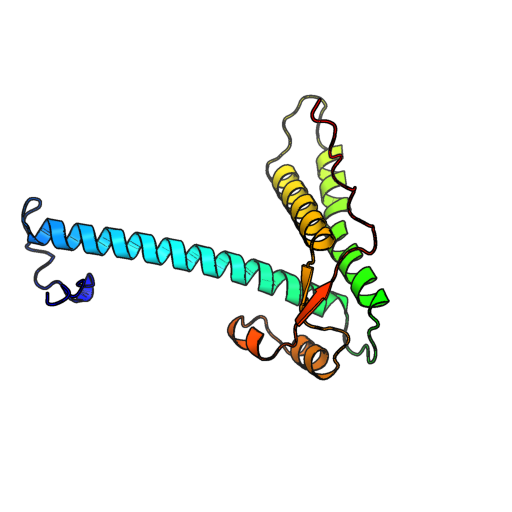 GLU A CA 1
ATOM 708 C C . GLU A 1 88 ? -6.112 9.448 -18.198 1.00 95.56 88 GLU A C 1
ATOM 710 O O . GLU A 1 88 ? -6.809 10.385 -18.587 1.00 95.56 88 GLU A O 1
ATOM 715 N N . GLU A 1 89 ? -6.407 8.776 -17.084 1.00 94.94 89 GLU A N 1
ATOM 716 C CA . GLU A 1 89 ? -7.590 9.050 -16.266 1.00 94.94 89 GLU A CA 1
ATOM 717 C C . GLU A 1 89 ? -7.515 10.432 -15.597 1.00 94.94 89 GLU A C 1
ATOM 719 O O . GLU A 1 89 ? -8.501 11.173 -15.562 1.00 94.94 89 GLU A O 1
ATOM 724 N N . ILE A 1 90 ? -6.336 10.809 -15.100 1.00 95.12 90 ILE A N 1
ATOM 725 C CA . ILE A 1 90 ? -6.070 12.135 -14.538 1.00 95.12 90 ILE A CA 1
ATOM 726 C C . ILE A 1 90 ? -6.263 13.207 -15.615 1.00 95.12 90 ILE A C 1
ATOM 728 O O . ILE A 1 90 ? -6.960 14.191 -15.359 1.00 95.12 90 ILE A O 1
ATOM 732 N N . ALA A 1 91 ? -5.705 13.016 -16.813 1.00 94.88 91 ALA A N 1
ATOM 733 C CA . ALA A 1 91 ? -5.834 13.957 -17.922 1.00 94.88 91 ALA A CA 1
ATOM 734 C C . ALA A 1 91 ? -7.298 14.114 -18.368 1.00 94.88 91 ALA A C 1
ATOM 736 O O . ALA A 1 91 ? -7.775 15.237 -18.548 1.00 94.88 91 ALA A O 1
ATOM 737 N N . ALA A 1 92 ? -8.049 13.012 -18.453 1.00 94.69 92 ALA A N 1
ATOM 738 C CA . ALA A 1 92 ? -9.475 13.041 -18.763 1.00 94.69 92 ALA A CA 1
ATOM 739 C C . ALA A 1 92 ? -10.265 13.850 -17.718 1.00 94.69 92 ALA A C 1
ATOM 741 O O . ALA A 1 92 ? -11.009 14.765 -18.078 1.00 94.69 92 ALA A O 1
ATOM 742 N N . LEU A 1 93 ? -10.050 13.596 -16.422 1.00 93.25 93 LEU A N 1
ATOM 743 C CA . LEU A 1 93 ? -10.709 14.337 -15.337 1.00 93.25 93 LEU A CA 1
ATOM 744 C C . LEU A 1 93 ? -10.311 15.819 -15.297 1.00 93.25 93 LEU A C 1
ATOM 746 O O . LEU A 1 93 ? -11.132 16.670 -14.952 1.00 93.25 93 LEU A O 1
ATOM 750 N N . GLN A 1 94 ? -9.067 16.144 -15.650 1.00 91.88 94 GLN A N 1
ATOM 751 C CA . GLN A 1 94 ? -8.605 17.525 -15.767 1.00 91.88 94 GLN A CA 1
ATOM 752 C C . GLN A 1 94 ? -9.248 18.243 -16.957 1.00 91.88 94 GLN A C 1
ATOM 754 O O . GLN A 1 94 ? -9.622 19.403 -16.817 1.00 91.88 94 GLN A O 1
ATOM 759 N N . SER A 1 95 ? -9.427 17.566 -18.095 1.00 91.50 95 SER A N 1
ATOM 760 C CA . SER A 1 95 ? -10.048 18.155 -19.291 1.00 91.50 95 SER A CA 1
ATOM 761 C C . SER A 1 95 ? -11.539 18.460 -19.108 1.00 91.50 95 SER A C 1
ATOM 763 O O . SER A 1 95 ? -12.036 19.467 -19.605 1.00 91.50 95 SER A O 1
ATOM 765 N N . GLN A 1 96 ? -12.253 17.632 -18.339 1.00 90.69 96 GLN A N 1
ATOM 766 C CA . GLN A 1 96 ? -13.674 17.828 -18.024 1.00 90.69 96 GLN A CA 1
ATOM 767 C C . GLN A 1 96 ? -13.912 18.980 -17.037 1.00 90.69 96 GLN A C 1
ATOM 769 O O . GLN A 1 96 ? -15.039 19.458 -16.880 1.00 90.69 96 GLN A O 1
ATOM 774 N N . ARG A 1 97 ? -12.861 19.428 -16.345 1.00 90.19 97 ARG A N 1
ATOM 775 C CA . ARG A 1 97 ? -12.938 20.471 -15.327 1.00 90.19 97 ARG A CA 1
ATOM 776 C C . ARG A 1 97 ? -13.032 21.849 -15.980 1.00 90.19 97 ARG A C 1
ATOM 778 O O . ARG A 1 97 ? -12.167 22.254 -16.751 1.00 90.19 97 ARG A O 1
ATOM 785 N N . ARG A 1 98 ? -14.033 22.638 -15.581 1.00 90.44 98 ARG A N 1
ATOM 786 C CA . ARG A 1 98 ? -14.125 24.053 -15.975 1.00 90.44 98 ARG A CA 1
ATOM 787 C C . ARG A 1 98 ? -13.166 24.913 -15.153 1.00 90.44 98 ARG A C 1
ATOM 789 O O . ARG A 1 98 ? -12.926 24.647 -13.972 1.00 90.44 98 ARG A O 1
ATOM 796 N N . LYS A 1 99 ? -12.647 25.986 -15.754 1.00 88.50 99 LYS A N 1
ATOM 797 C CA . LYS A 1 99 ? -11.792 26.963 -15.062 1.00 88.50 99 LYS A CA 1
ATOM 798 C C . LYS A 1 99 ? -12.522 27.507 -13.824 1.00 88.50 99 LYS A C 1
ATOM 800 O O . LYS A 1 99 ? -13.642 27.988 -13.934 1.00 88.50 99 LYS A O 1
ATOM 805 N N . GLY A 1 100 ? -11.893 27.401 -12.652 1.00 86.50 100 GLY A N 1
ATOM 806 C CA . GLY A 1 100 ? -12.458 27.852 -11.371 1.00 86.50 100 GLY A CA 1
ATOM 807 C C . GLY A 1 100 ? -13.278 26.809 -10.599 1.00 86.50 100 GLY A C 1
ATOM 808 O O . GLY A 1 100 ? -13.548 27.015 -9.421 1.00 86.50 100 GLY A O 1
ATOM 809 N N . GLN A 1 101 ? -13.617 25.661 -11.195 1.00 90.56 101 GLN A N 1
ATOM 810 C CA . GLN A 1 101 ? -14.273 24.573 -10.464 1.00 90.56 101 GLN A CA 1
ATOM 811 C C . GLN A 1 101 ? -13.265 23.866 -9.536 1.00 90.56 101 GLN A C 1
ATOM 813 O O . GLN A 1 101 ? -12.131 23.623 -9.967 1.00 90.56 101 GLN A O 1
ATOM 818 N N . PRO A 1 102 ? -13.625 23.497 -8.294 1.00 89.12 102 PRO A N 1
ATOM 819 C CA . PRO A 1 102 ? -12.787 22.641 -7.456 1.00 89.12 102 PRO A CA 1
ATOM 820 C C . PRO A 1 102 ? -12.521 21.278 -8.120 1.00 89.12 102 PRO A C 1
ATOM 822 O O . PRO A 1 102 ? -13.380 20.778 -8.853 1.00 89.12 102 PRO A O 1
ATOM 825 N N . PRO A 1 103 ? -11.341 20.669 -7.911 1.00 88.12 103 PRO A N 1
ATOM 826 C CA . PRO A 1 103 ? -11.053 19.348 -8.454 1.00 88.12 103 PRO A CA 1
ATOM 827 C C . PRO A 1 103 ? -11.995 18.293 -7.843 1.00 88.12 103 PRO A C 1
ATOM 829 O O . PRO A 1 103 ? -12.295 18.341 -6.650 1.00 88.12 103 PRO A O 1
ATOM 832 N N . PRO A 1 104 ? -12.478 17.318 -8.632 1.00 92.00 104 PRO A N 1
ATOM 833 C CA . PRO A 1 104 ? -13.273 16.231 -8.082 1.00 92.00 104 PRO A CA 1
ATOM 834 C C . PRO A 1 104 ? -12.415 15.375 -7.142 1.00 92.00 104 PRO A C 1
ATOM 836 O O . PRO A 1 104 ? -11.245 15.114 -7.422 1.00 92.00 104 PRO A O 1
ATOM 839 N N . LYS A 1 105 ? -13.018 14.843 -6.071 1.00 94.19 105 LYS A N 1
ATOM 840 C CA . LYS A 1 105 ? -12.335 14.002 -5.064 1.00 94.19 105 LYS A CA 1
ATOM 841 C C . LYS A 1 105 ? -11.525 12.850 -5.677 1.00 94.19 105 LYS A C 1
ATOM 843 O O . LYS A 1 105 ? -10.469 12.474 -5.169 1.00 94.19 105 LYS A O 1
ATOM 848 N N . LYS A 1 106 ? -12.015 12.287 -6.787 1.00 94.38 106 LYS A N 1
ATOM 849 C CA . LYS A 1 106 ? -11.325 11.229 -7.535 1.00 94.38 106 LYS A CA 1
ATOM 850 C C . LYS A 1 106 ? -9.996 11.717 -8.125 1.00 94.38 106 LYS A C 1
ATOM 852 O O . LYS A 1 106 ? -8.988 11.042 -7.951 1.00 94.38 106 LYS A O 1
ATOM 857 N N . LEU A 1 107 ? -9.979 12.901 -8.742 1.00 94.19 107 LEU A N 1
ATOM 858 C CA . LEU A 1 107 ? -8.764 13.517 -9.286 1.00 94.19 107 LEU A CA 1
ATOM 859 C C . LEU A 1 107 ? -7.741 13.793 -8.179 1.00 94.19 107 LEU A C 1
ATOM 861 O O . LEU A 1 107 ? -6.571 13.458 -8.338 1.00 94.19 107 LEU A O 1
ATOM 865 N N . GLU A 1 108 ? -8.182 14.342 -7.046 1.00 94.62 108 GLU A N 1
ATOM 866 C CA . GLU A 1 108 ? -7.304 14.581 -5.891 1.00 94.62 108 GLU A CA 1
ATOM 867 C C . GLU A 1 108 ? -6.683 13.278 -5.375 1.00 94.62 108 GLU A C 1
ATOM 869 O O . GLU A 1 108 ? -5.476 13.203 -5.151 1.00 94.62 108 GLU A O 1
ATOM 874 N N . THR A 1 109 ? -7.498 12.225 -5.245 1.00 95.25 109 THR A N 1
ATOM 875 C CA . THR A 1 109 ? -7.042 10.916 -4.762 1.00 95.25 109 THR A CA 1
ATOM 876 C C . THR A 1 109 ? -6.016 10.301 -5.715 1.00 95.25 109 THR A C 1
ATOM 878 O O . THR A 1 109 ? -4.954 9.871 -5.267 1.00 95.25 109 THR A O 1
ATOM 881 N N . LEU A 1 110 ? -6.291 10.292 -7.024 1.00 95.38 110 LEU A N 1
ATOM 882 C CA . LEU A 1 110 ? -5.374 9.750 -8.033 1.00 95.38 110 LEU A CA 1
ATOM 883 C C . LEU A 1 110 ? -4.069 10.548 -8.107 1.00 95.38 110 LEU A C 1
ATOM 885 O O . LEU A 1 110 ? -2.990 9.956 -8.127 1.00 95.38 110 LEU A O 1
ATOM 889 N N . SER A 1 111 ? -4.153 11.881 -8.062 1.00 94.19 111 SER A N 1
ATOM 890 C CA . SER A 1 111 ? -2.977 12.753 -8.023 1.00 94.19 111 SER A CA 1
ATOM 891 C C . SER A 1 111 ? -2.126 12.486 -6.782 1.00 94.19 111 SER A C 1
ATOM 893 O O . SER A 1 111 ? -0.912 12.339 -6.890 1.00 94.19 111 SER A O 1
ATOM 895 N N . MET A 1 112 ? -2.748 12.363 -5.605 1.00 94.81 112 MET A N 1
ATOM 896 C CA . MET A 1 112 ? -2.046 12.051 -4.359 1.00 94.81 112 MET A CA 1
ATOM 897 C C . MET A 1 112 ? -1.361 10.679 -4.423 1.00 94.81 112 MET A C 1
ATOM 899 O O . MET A 1 112 ? -0.210 10.542 -4.004 1.00 94.81 112 MET A O 1
ATOM 903 N N . VAL A 1 113 ? -2.043 9.662 -4.963 1.00 94.25 113 VAL A N 1
ATOM 904 C CA . VAL A 1 113 ? -1.474 8.319 -5.152 1.00 94.25 113 VAL A CA 1
ATOM 905 C C . VAL A 1 113 ? -0.275 8.365 -6.099 1.00 94.25 113 VAL A C 1
ATOM 907 O O . VAL A 1 113 ? 0.755 7.765 -5.787 1.00 94.25 113 VAL A O 1
ATOM 910 N N . LYS A 1 114 ? -0.368 9.107 -7.210 1.00 94.44 114 LYS A N 1
ATOM 911 C CA . LYS A 1 114 ? 0.740 9.297 -8.154 1.00 94.44 114 LYS A CA 1
ATOM 912 C C . LYS A 1 114 ? 1.948 9.936 -7.471 1.00 94.44 114 LYS A C 1
ATOM 914 O O . LYS A 1 114 ? 3.016 9.327 -7.439 1.00 94.44 114 LYS A O 1
ATOM 919 N N . THR A 1 115 ? 1.768 11.094 -6.833 1.00 94.31 115 THR A N 1
ATOM 920 C CA . THR A 1 115 ? 2.849 11.803 -6.126 1.00 94.31 115 THR A CA 1
ATOM 921 C C . THR A 1 115 ? 3.497 10.929 -5.052 1.00 94.31 115 THR A C 1
ATOM 923 O O . THR A 1 115 ? 4.723 10.889 -4.939 1.00 94.31 115 THR A O 1
ATOM 926 N N . LYS A 1 116 ? 2.693 10.178 -4.288 1.00 94.06 116 LYS A N 1
ATOM 927 C CA . LYS A 1 116 ? 3.196 9.249 -3.270 1.00 94.06 116 LYS A CA 1
ATOM 928 C C . LYS A 1 116 ? 4.037 8.128 -3.884 1.00 94.06 116 LYS A C 1
ATOM 930 O O . LYS A 1 116 ? 5.123 7.854 -3.379 1.00 94.06 116 LYS A O 1
ATOM 935 N N . ASN A 1 117 ? 3.560 7.492 -4.954 1.00 93.75 117 ASN A N 1
ATOM 936 C CA . ASN A 1 117 ? 4.296 6.408 -5.607 1.00 93.75 117 ASN A CA 1
ATOM 937 C C . ASN A 1 117 ? 5.612 6.910 -6.223 1.00 93.75 117 ASN A C 1
ATOM 939 O O . ASN A 1 117 ? 6.629 6.228 -6.118 1.00 93.75 117 ASN A O 1
ATOM 943 N N . GLU A 1 118 ? 5.624 8.103 -6.822 1.00 93.50 118 GLU A N 1
ATOM 944 C CA . GLU A 1 118 ? 6.855 8.702 -7.348 1.00 93.50 118 GLU A CA 1
ATOM 945 C C . GLU A 1 118 ? 7.861 9.026 -6.236 1.00 93.50 118 GLU A C 1
ATOM 947 O O . GLU A 1 118 ? 9.051 8.751 -6.375 1.00 93.50 118 GLU A O 1
ATOM 952 N N . ALA A 1 119 ? 7.406 9.587 -5.110 1.00 93.06 119 ALA A N 1
ATOM 953 C CA . ALA A 1 119 ? 8.264 9.841 -3.952 1.00 93.06 119 ALA A CA 1
ATOM 954 C C . ALA A 1 119 ? 8.838 8.537 -3.365 1.00 93.06 119 ALA A C 1
ATOM 956 O O . ALA A 1 119 ? 10.013 8.476 -2.991 1.00 93.06 119 ALA A O 1
ATOM 957 N N . GLU A 1 120 ? 8.035 7.471 -3.331 1.00 93.25 120 GLU A N 1
ATOM 958 C CA . GLU A 1 120 ? 8.488 6.141 -2.926 1.00 93.25 120 GLU A CA 1
ATOM 959 C C . GLU A 1 120 ? 9.528 5.581 -3.907 1.00 93.25 120 GLU A C 1
ATOM 961 O O . GLU A 1 120 ? 10.539 5.038 -3.479 1.00 93.25 120 GLU A O 1
ATOM 966 N N . TYR A 1 121 ? 9.351 5.771 -5.216 1.00 94.00 121 TYR A N 1
ATOM 967 C CA . TYR A 1 121 ? 10.334 5.341 -6.213 1.00 94.00 121 TYR A CA 1
ATOM 968 C C . TYR A 1 121 ? 11.661 6.109 -6.114 1.00 94.00 121 TYR A C 1
ATOM 970 O O . TYR A 1 121 ? 12.729 5.509 -6.239 1.00 94.00 121 TYR A O 1
ATOM 978 N N . ARG A 1 122 ? 11.613 7.413 -5.815 1.00 91.62 122 ARG A N 1
ATOM 979 C CA . ARG A 1 122 ? 12.816 8.229 -5.572 1.00 91.62 122 ARG A CA 1
ATOM 980 C C . ARG A 1 122 ? 13.576 7.781 -4.317 1.00 91.62 122 ARG A C 1
ATOM 982 O O . ARG A 1 122 ? 14.801 7.712 -4.325 1.00 91.62 122 ARG A O 1
ATOM 989 N N . SER A 1 123 ? 12.868 7.456 -3.234 1.00 91.88 123 SER A N 1
ATOM 990 C CA . SER A 1 123 ? 13.485 7.045 -1.956 1.00 91.88 123 SER A CA 1
ATOM 991 C C . SER A 1 123 ? 13.884 5.560 -1.906 1.00 91.88 123 SER A C 1
ATOM 993 O O . SER A 1 123 ? 14.877 5.184 -1.269 1.00 91.88 123 SER A O 1
ATOM 995 N N . GLY A 1 124 ? 13.157 4.702 -2.616 1.00 92.25 124 GLY A N 1
ATOM 996 C CA . GLY A 1 124 ? 13.376 3.264 -2.693 1.00 92.25 124 GLY A CA 1
ATOM 997 C C . GLY A 1 124 ? 12.087 2.486 -2.494 1.00 92.25 124 GLY A C 1
ATOM 998 O O . GLY A 1 124 ? 11.688 2.208 -1.365 1.00 92.25 124 GLY A O 1
ATOM 999 N N . MET A 1 125 ? 11.486 2.062 -3.601 1.00 93.44 125 MET A N 1
ATOM 1000 C CA . MET A 1 125 ? 10.278 1.251 -3.601 1.00 93.44 125 MET A CA 1
ATOM 1001 C C . MET A 1 125 ? 10.625 -0.216 -3.354 1.00 93.44 125 MET A C 1
ATOM 1003 O O . MET A 1 125 ? 11.455 -0.795 -4.058 1.00 93.44 125 MET A O 1
ATOM 1007 N N . LYS A 1 126 ? 9.981 -0.831 -2.356 1.00 93.19 126 LYS A N 1
ATOM 1008 C CA . LYS A 1 126 ? 10.181 -2.248 -2.022 1.00 93.19 126 LYS A CA 1
ATOM 1009 C C . LYS A 1 126 ? 9.255 -3.137 -2.851 1.00 93.19 126 LYS A C 1
ATOM 1011 O O . LYS A 1 126 ? 8.031 -3.069 -2.708 1.00 93.19 126 LYS A O 1
ATOM 1016 N N . LEU A 1 127 ? 9.844 -4.008 -3.664 1.00 93.81 127 LEU A N 1
ATOM 1017 C CA . LEU A 1 127 ? 9.143 -4.931 -4.559 1.00 93.81 127 LEU A CA 1
ATOM 1018 C C . LEU A 1 127 ? 9.677 -6.361 -4.391 1.00 93.81 127 LEU A C 1
ATOM 1020 O O . LEU A 1 127 ? 10.813 -6.529 -3.938 1.00 93.81 127 LEU A O 1
ATOM 1024 N N . PRO A 1 128 ? 8.899 -7.401 -4.737 1.00 93.19 128 PRO A N 1
ATOM 1025 C CA . PRO A 1 128 ? 9.438 -8.737 -4.934 1.00 93.19 128 PRO A CA 1
ATOM 1026 C C . PRO A 1 128 ? 10.547 -8.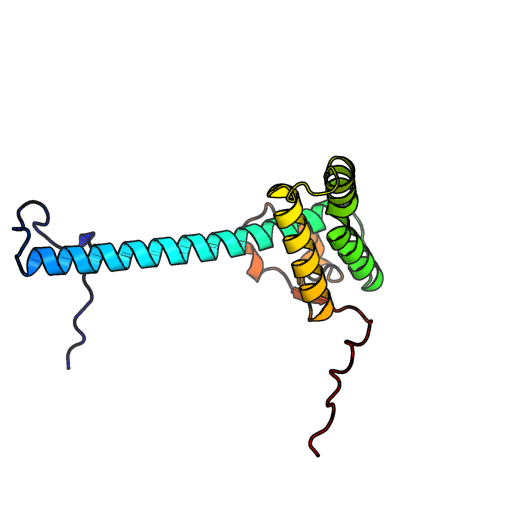682 -5.985 1.00 93.19 128 PRO A C 1
ATOM 1028 O O . PRO A 1 128 ? 10.453 -7.954 -6.974 1.00 93.19 128 PRO A O 1
ATOM 1031 N N . ASP A 1 129 ? 11.623 -9.420 -5.755 1.00 92.75 129 ASP A N 1
ATOM 1032 C CA . ASP A 1 129 ? 12.749 -9.489 -6.669 1.00 92.75 129 ASP A CA 1
ATOM 1033 C C . ASP A 1 129 ? 12.349 -10.254 -7.935 1.00 92.75 129 ASP A C 1
ATOM 1035 O O . ASP A 1 129 ? 12.378 -11.481 -7.970 1.00 92.75 129 ASP A O 1
ATOM 1039 N N . LEU A 1 130 ? 11.968 -9.509 -8.974 1.00 90.38 130 LEU A N 1
ATOM 1040 C CA . LEU A 1 130 ? 11.542 -10.065 -10.262 1.00 90.38 130 LEU A CA 1
ATOM 1041 C C . LEU A 1 130 ? 12.709 -10.659 -11.073 1.00 90.38 130 LEU A C 1
ATOM 1043 O O . LEU A 1 130 ? 12.488 -11.434 -12.009 1.00 90.38 130 LEU A O 1
ATOM 1047 N N . THR A 1 131 ? 13.950 -10.306 -10.721 1.00 90.69 131 THR A N 1
ATOM 1048 C CA . THR A 1 131 ? 15.153 -10.851 -11.365 1.00 90.69 131 THR A CA 1
ATOM 1049 C C . THR A 1 131 ? 15.457 -12.262 -10.864 1.00 90.69 131 THR A C 1
ATOM 1051 O O . THR A 1 131 ? 15.976 -13.086 -11.617 1.00 90.69 131 THR A O 1
ATOM 1054 N N . HIS A 1 132 ? 15.058 -12.564 -9.624 1.00 91.25 132 HIS A N 1
ATOM 1055 C CA . HIS A 1 132 ? 15.187 -13.878 -9.015 1.00 91.25 132 HIS A CA 1
ATOM 1056 C C . HIS A 1 132 ? 14.095 -14.831 -9.518 1.00 91.25 132 HIS A C 1
ATOM 1058 O O . HIS A 1 132 ? 12.906 -14.649 -9.257 1.00 91.25 132 HIS A O 1
ATOM 1064 N N . GLU A 1 133 ? 14.510 -15.879 -10.225 1.00 89.56 133 GLU A N 1
ATOM 1065 C CA . GLU A 1 133 ? 13.604 -16.834 -10.867 1.00 89.56 133 GLU A CA 1
ATOM 1066 C C . GLU A 1 133 ? 12.631 -17.528 -9.892 1.00 89.56 133 GLU A C 1
ATOM 1068 O O . GLU A 1 133 ? 11.429 -17.459 -10.154 1.00 89.56 133 GLU A O 1
ATOM 1073 N N . PRO A 1 134 ? 13.058 -18.086 -8.738 1.00 90.31 134 PRO A N 1
ATOM 1074 C CA . PRO A 1 134 ? 12.123 -18.689 -7.783 1.00 90.31 134 PRO A CA 1
ATOM 1075 C C . PRO A 1 134 ? 11.058 -17.715 -7.267 1.00 90.31 134 PRO A C 1
ATOM 1077 O O . PRO A 1 134 ? 9.894 -18.081 -7.126 1.00 90.31 134 PRO A O 1
ATOM 1080 N N . THR A 1 135 ? 11.434 -16.453 -7.027 1.00 91.12 135 THR A N 1
ATOM 1081 C CA . THR A 1 135 ? 10.485 -15.416 -6.585 1.00 91.12 135 THR A CA 1
ATOM 1082 C C . THR A 1 135 ? 9.458 -15.133 -7.673 1.00 91.12 135 THR A C 1
ATOM 1084 O O . THR A 1 135 ? 8.280 -14.968 -7.374 1.00 91.12 135 THR A O 1
ATOM 1087 N N . ARG A 1 136 ? 9.894 -15.083 -8.936 1.00 89.56 136 ARG A N 1
ATOM 1088 C CA . ARG A 1 136 ? 9.029 -14.828 -10.090 1.00 89.56 136 ARG A CA 1
ATOM 1089 C C . ARG A 1 136 ? 8.056 -15.978 -10.348 1.00 89.56 136 ARG A C 1
ATOM 1091 O O . ARG A 1 136 ? 6.883 -15.707 -10.577 1.00 89.56 136 ARG A O 1
ATOM 1098 N N . LEU A 1 137 ? 8.520 -17.227 -10.278 1.00 89.00 137 LEU A N 1
ATOM 1099 C CA . LEU A 1 137 ? 7.658 -18.409 -10.395 1.00 89.00 137 LEU A CA 1
ATOM 1100 C C . LEU A 1 137 ? 6.594 -18.408 -9.296 1.00 89.00 137 LEU A C 1
ATOM 1102 O O . LEU A 1 137 ? 5.404 -18.480 -9.589 1.00 89.00 137 LEU A O 1
ATOM 1106 N N . TYR A 1 138 ? 7.015 -18.193 -8.047 1.00 90.31 138 TYR A N 1
ATOM 1107 C CA . TYR A 1 138 ? 6.083 -18.115 -6.929 1.00 90.31 138 TYR A CA 1
ATOM 1108 C C . TYR A 1 138 ? 5.085 -16.958 -7.086 1.00 90.31 138 TYR A C 1
ATOM 1110 O O . TYR A 1 138 ? 3.896 -17.127 -6.838 1.00 90.31 138 TYR A O 1
ATOM 1118 N N . LEU A 1 139 ? 5.539 -15.788 -7.552 1.00 90.62 139 LEU A N 1
ATOM 1119 C CA . LEU A 1 139 ? 4.669 -14.636 -7.800 1.00 90.62 139 LEU A CA 1
ATOM 1120 C C . LEU A 1 139 ? 3.646 -14.906 -8.915 1.00 90.62 139 LEU A C 1
ATOM 1122 O O . LEU A 1 139 ? 2.531 -14.401 -8.827 1.00 90.62 139 LEU A O 1
ATOM 1126 N N . SER A 1 140 ? 3.997 -15.707 -9.926 1.00 88.62 140 SER A N 1
ATOM 1127 C CA . SER A 1 140 ? 3.092 -16.094 -11.017 1.00 88.62 140 SER A CA 1
ATOM 1128 C C . SER A 1 140 ? 1.907 -16.933 -10.530 1.00 88.62 140 SER A C 1
ATOM 1130 O O . SER A 1 140 ? 0.799 -16.765 -11.030 1.00 88.62 140 SER A O 1
ATOM 1132 N N . GLU A 1 141 ? 2.127 -17.819 -9.558 1.00 88.81 141 GLU A N 1
ATOM 1133 C CA . GLU A 1 141 ? 1.095 -18.697 -8.979 1.00 88.81 141 GLU A CA 1
ATOM 1134 C C . GLU A 1 141 ? 0.390 -18.071 -7.765 1.00 88.81 141 GLU A C 1
ATOM 1136 O O . GLU A 1 141 ? -0.600 -18.593 -7.248 1.00 88.81 141 GLU A O 1
ATOM 1141 N N . TRP A 1 142 ? 0.906 -16.948 -7.269 1.00 90.62 142 TRP A N 1
ATOM 1142 C CA . TRP A 1 142 ? 0.423 -16.332 -6.047 1.00 90.62 142 TRP A CA 1
ATOM 1143 C C . TRP A 1 142 ? -0.933 -15.639 -6.239 1.00 90.62 142 TRP A C 1
ATOM 1145 O O . TRP A 1 142 ? -1.096 -14.754 -7.079 1.00 90.62 142 TRP A O 1
ATOM 1155 N N . ASN A 1 143 ? -1.895 -15.993 -5.380 1.00 87.25 143 ASN A N 1
ATOM 1156 C CA . ASN A 1 143 ? -3.291 -15.537 -5.434 1.00 87.25 143 ASN A CA 1
ATOM 1157 C C . ASN A 1 143 ? -3.606 -14.319 -4.544 1.00 87.25 143 ASN A C 1
ATOM 1159 O O . ASN A 1 143 ? -4.772 -14.027 -4.293 1.00 87.25 143 ASN A O 1
ATOM 1163 N N . GLY A 1 144 ? -2.594 -13.615 -4.028 1.00 88.69 144 GLY A N 1
ATOM 1164 C CA . GLY A 1 144 ? -2.813 -12.425 -3.196 1.00 88.69 144 GLY A CA 1
ATOM 1165 C C . GLY A 1 144 ? -2.818 -12.662 -1.678 1.00 88.69 144 GLY A C 1
ATOM 1166 O O . GLY A 1 144 ? -3.139 -11.746 -0.924 1.00 88.69 144 GLY A O 1
ATOM 1167 N N . ASP A 1 145 ? -2.449 -13.854 -1.194 1.00 90.06 145 ASP A N 1
ATOM 1168 C CA . ASP A 1 145 ? -2.335 -14.112 0.250 1.00 90.06 145 ASP A CA 1
ATOM 1169 C C . ASP A 1 145 ? -1.160 -13.335 0.869 1.00 90.06 145 ASP A C 1
ATOM 1171 O O . ASP A 1 145 ? 0.004 -13.551 0.528 1.00 90.06 145 ASP A O 1
ATOM 1175 N N . CYS A 1 146 ? -1.445 -12.446 1.820 1.00 85.88 146 CYS A N 1
ATOM 1176 C CA . CYS A 1 146 ? -0.434 -11.620 2.476 1.00 85.88 146 CYS A CA 1
ATOM 1177 C C . CYS A 1 146 ? 0.496 -12.409 3.414 1.00 85.88 146 CYS A C 1
ATOM 1179 O O . CYS A 1 146 ? 1.591 -11.932 3.721 1.00 85.88 146 CYS A O 1
ATOM 1181 N N . ASN A 1 147 ? 0.110 -13.611 3.860 1.00 86.88 147 ASN A N 1
ATOM 1182 C CA . ASN A 1 147 ? 0.975 -14.456 4.693 1.00 86.88 147 ASN A CA 1
ATOM 1183 C C . ASN A 1 147 ? 2.134 -15.066 3.892 1.00 86.88 147 ASN A C 1
ATOM 1185 O O . ASN A 1 147 ? 3.203 -15.329 4.442 1.00 86.88 147 ASN A O 1
ATOM 1189 N N . ALA A 1 148 ? 1.948 -15.215 2.581 1.00 86.31 148 ALA A N 1
ATOM 1190 C CA . ALA A 1 148 ? 2.948 -15.729 1.655 1.00 86.31 148 ALA A CA 1
ATOM 1191 C C . ALA A 1 148 ? 4.108 -14.751 1.393 1.00 86.31 148 ALA A C 1
ATOM 1193 O O . ALA A 1 148 ? 5.087 -15.119 0.746 1.00 86.31 148 ALA A O 1
ATOM 1194 N N . PHE A 1 149 ? 4.051 -13.520 1.921 1.00 85.88 149 PHE A N 1
ATOM 1195 C CA . PHE A 1 149 ? 5.109 -12.524 1.733 1.00 85.88 149 PHE A CA 1
ATOM 1196 C C . PHE A 1 149 ? 6.485 -12.980 2.220 1.00 85.88 149 PHE A C 1
ATOM 1198 O O . PHE A 1 149 ? 7.489 -12.547 1.664 1.00 85.88 149 PHE A O 1
ATOM 1205 N N . ASN A 1 150 ? 6.543 -13.873 3.209 1.00 86.75 150 ASN A N 1
ATOM 1206 C CA . ASN A 1 150 ? 7.805 -14.411 3.722 1.00 86.75 150 ASN A CA 1
ATOM 1207 C C . ASN A 1 150 ? 8.554 -15.284 2.700 1.00 86.75 150 ASN A C 1
ATOM 1209 O O . ASN A 1 150 ? 9.762 -15.451 2.828 1.00 86.75 150 ASN A O 1
ATOM 1213 N N . ASN A 1 151 ? 7.856 -15.809 1.690 1.00 87.94 151 ASN A N 1
ATOM 1214 C CA . ASN A 1 151 ? 8.449 -16.647 0.648 1.00 87.94 151 ASN A CA 1
AT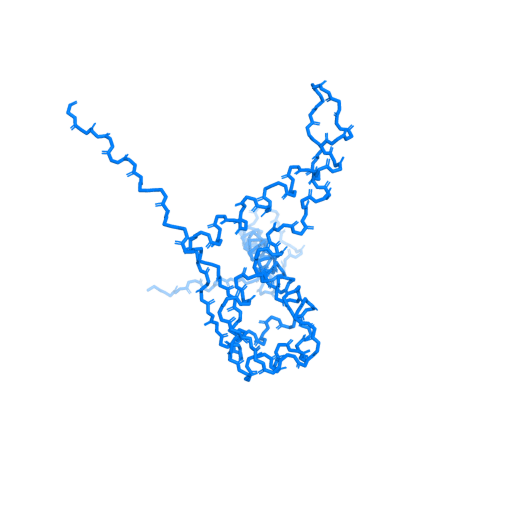OM 1215 C C . ASN A 1 151 ? 9.080 -15.812 -0.478 1.00 87.94 151 ASN A C 1
ATOM 1217 O O . ASN A 1 151 ? 9.847 -16.335 -1.285 1.00 87.94 151 ASN A O 1
ATOM 1221 N N . PHE A 1 152 ? 8.780 -14.510 -0.545 1.00 91.00 152 PHE A N 1
ATOM 1222 C CA . PHE A 1 152 ? 9.373 -13.621 -1.534 1.00 91.00 152 PHE A CA 1
ATOM 1223 C C . PHE A 1 152 ? 10.736 -13.113 -1.071 1.00 91.00 152 PHE A C 1
ATOM 1225 O O . PHE A 1 152 ? 10.887 -12.539 0.010 1.00 91.00 152 PHE A O 1
ATOM 1232 N N . ARG A 1 153 ? 11.726 -13.197 -1.963 1.00 93.31 153 ARG A N 1
ATOM 1233 C CA . ARG A 1 153 ? 12.887 -12.311 -1.881 1.00 93.31 153 ARG A CA 1
ATOM 1234 C C . ARG A 1 153 ? 12.447 -10.912 -2.299 1.00 93.31 153 ARG A C 1
ATOM 1236 O O . ARG A 1 153 ? 11.805 -10.763 -3.333 1.00 93.31 153 ARG A O 1
ATOM 1243 N N . PHE A 1 154 ? 12.813 -9.893 -1.529 1.00 93.94 154 PHE A N 1
ATOM 1244 C CA . PHE A 1 154 ? 12.517 -8.499 -1.858 1.00 93.94 154 PHE A CA 1
ATOM 1245 C C . PHE A 1 154 ? 13.760 -7.756 -2.345 1.00 93.94 154 PHE A C 1
ATOM 1247 O O . PHE A 1 154 ? 14.876 -8.025 -1.906 1.00 93.94 154 PHE A O 1
ATOM 1254 N N . MET A 1 155 ? 13.532 -6.771 -3.205 1.00 93.25 155 MET A N 1
ATOM 1255 C CA . MET A 1 155 ? 14.513 -5.820 -3.711 1.00 93.25 155 MET A CA 1
ATOM 1256 C C . MET A 1 155 ? 13.978 -4.395 -3.521 1.00 93.25 155 MET A C 1
ATOM 1258 O O . MET A 1 155 ? 12.775 -4.142 -3.622 1.00 93.25 155 MET A O 1
ATOM 1262 N N . THR A 1 156 ? 14.886 -3.454 -3.273 1.00 94.44 156 THR A N 1
ATOM 1263 C CA . THR A 1 156 ? 14.575 -2.023 -3.267 1.00 94.44 156 THR A CA 1
ATOM 1264 C C . THR A 1 156 ? 14.986 -1.415 -4.601 1.00 94.44 156 THR A C 1
ATOM 1266 O O . THR A 1 156 ? 16.161 -1.451 -4.962 1.00 94.44 156 THR A O 1
ATOM 1269 N N . VAL A 1 157 ? 14.026 -0.833 -5.315 1.00 92.38 157 VAL A N 1
ATOM 1270 C CA . VAL A 1 157 ? 14.241 -0.174 -6.606 1.00 92.38 157 VAL A CA 1
ATOM 1271 C C . VAL A 1 157 ? 14.199 1.338 -6.399 1.00 92.38 157 VAL A C 1
ATOM 1273 O O . VAL A 1 157 ? 13.241 1.860 -5.832 1.00 92.38 157 VAL A O 1
ATOM 1276 N N . ARG A 1 158 ? 15.245 2.039 -6.840 1.00 91.88 158 ARG A N 1
ATOM 1277 C CA . ARG A 1 158 ? 15.389 3.501 -6.734 1.00 91.88 158 ARG A CA 1
ATOM 1278 C C . ARG A 1 158 ? 15.552 4.112 -8.115 1.00 91.88 158 ARG A C 1
ATOM 1280 O O . ARG A 1 158 ? 16.209 3.496 -8.945 1.00 91.88 158 ARG A O 1
ATOM 1287 N N . SER A 1 159 ? 15.011 5.301 -8.359 1.00 86.69 159 SER A N 1
ATOM 1288 C CA . SER A 1 159 ? 15.372 6.053 -9.565 1.00 86.69 159 SER A CA 1
ATOM 1289 C C . SER A 1 159 ? 16.880 6.330 -9.584 1.00 86.69 159 SER A C 1
ATOM 1291 O O . SER A 1 159 ? 17.431 6.752 -8.569 1.00 86.69 159 SER A O 1
ATOM 1293 N N . ASP A 1 160 ? 17.534 6.140 -10.733 1.00 71.69 160 ASP A N 1
ATOM 1294 C CA . ASP A 1 160 ? 18.942 6.534 -10.920 1.00 71.69 160 ASP A CA 1
ATOM 1295 C C . ASP A 1 160 ? 19.124 8.064 -10.933 1.00 71.69 160 ASP A C 1
ATOM 1297 O O . ASP A 1 160 ? 20.238 8.572 -10.803 1.00 71.69 160 ASP A O 1
ATOM 1301 N N . GLU A 1 161 ? 18.026 8.817 -11.047 1.00 61.84 161 GLU A N 1
ATOM 1302 C CA . GLU A 1 161 ? 18.021 10.266 -10.880 1.00 61.84 161 GLU A CA 1
ATOM 1303 C C . GLU A 1 161 ? 18.453 10.624 -9.456 1.00 61.84 1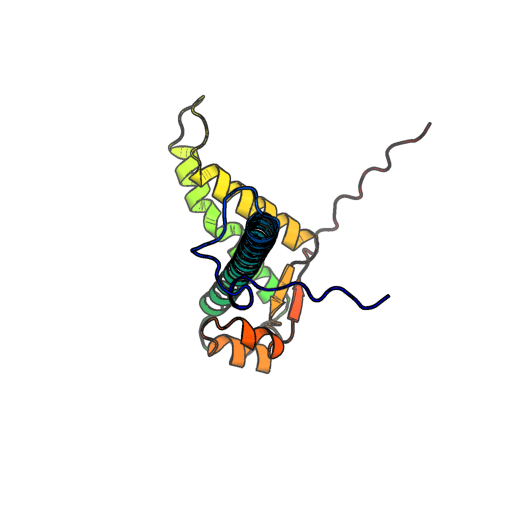61 GLU A C 1
ATOM 1305 O O . GLU A 1 161 ? 17.753 10.363 -8.472 1.00 61.84 161 GLU A O 1
ATOM 1310 N N . LYS A 1 162 ? 19.648 11.215 -9.357 1.00 52.75 162 LYS A N 1
ATOM 1311 C CA . LYS A 1 162 ? 20.213 11.730 -8.112 1.00 52.75 162 LYS A CA 1
ATOM 1312 C C . LYS A 1 162 ? 19.192 12.687 -7.480 1.00 52.75 162 LYS A C 1
ATOM 1314 O O . LYS A 1 162 ? 18.749 13.608 -8.168 1.00 52.75 162 LYS A O 1
ATOM 1319 N N . PRO A 1 163 ? 18.808 12.508 -6.200 1.00 54.59 163 PRO A N 1
ATOM 1320 C CA . PRO A 1 163 ? 17.870 13.424 -5.564 1.00 54.59 163 PRO A CA 1
ATOM 1321 C C . PRO A 1 163 ? 18.439 14.848 -5.631 1.00 54.59 163 PRO A C 1
ATOM 1323 O O . PRO A 1 163 ? 19.662 15.002 -5.503 1.00 54.59 163 PRO A O 1
ATOM 1326 N N . PRO A 1 164 ? 17.600 15.887 -5.823 1.00 50.81 164 PRO A N 1
ATOM 1327 C CA . PRO A 1 164 ? 18.071 17.260 -5.746 1.00 50.81 164 PRO A CA 1
ATOM 1328 C C . PRO A 1 164 ? 18.751 17.429 -4.390 1.00 50.81 164 PRO A C 1
ATOM 1330 O O . PRO A 1 164 ? 18.133 17.232 -3.342 1.00 50.81 164 PRO A O 1
ATOM 1333 N N . ARG A 1 165 ? 20.062 17.695 -4.421 1.00 49.56 165 ARG A N 1
ATOM 1334 C CA . ARG A 1 165 ? 20.868 17.978 -3.234 1.00 49.56 165 ARG A CA 1
ATOM 1335 C C . ARG A 1 165 ? 20.154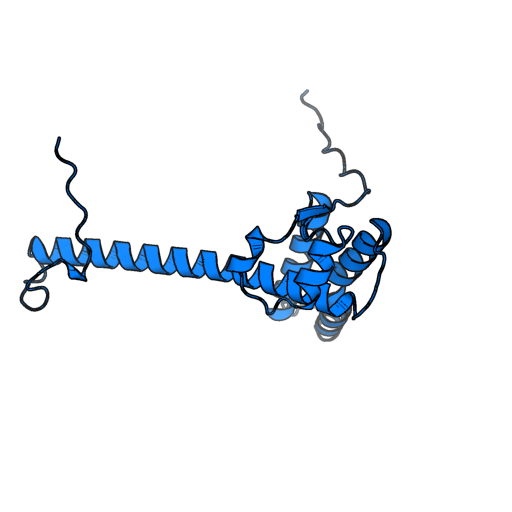 19.124 -2.532 1.00 49.56 165 ARG A C 1
ATOM 1337 O O . ARG A 1 165 ? 20.100 20.213 -3.095 1.00 49.56 165 ARG A O 1
ATOM 1344 N N . ALA A 1 166 ? 19.538 18.855 -1.379 1.00 51.66 166 ALA A N 1
ATOM 1345 C CA . ALA A 1 166 ? 18.887 19.893 -0.597 1.00 51.66 166 ALA A CA 1
ATOM 1346 C C . ALA A 1 166 ? 19.900 21.031 -0.444 1.00 51.66 166 ALA A C 1
ATOM 1348 O O . ALA A 1 166 ? 21.020 20.799 0.017 1.00 51.66 166 ALA A O 1
ATOM 1349 N N . LEU A 1 167 ? 19.543 22.211 -0.947 1.00 44.56 167 LEU A N 1
ATOM 1350 C CA . LEU A 1 167 ? 20.344 23.413 -0.811 1.00 44.56 167 LEU A CA 1
ATOM 1351 C C . LEU A 1 167 ? 20.489 23.665 0.689 1.00 44.56 167 LEU A C 1
ATOM 1353 O O . LEU A 1 167 ? 19.571 24.157 1.338 1.00 44.56 167 LEU A O 1
ATOM 1357 N N . THR A 1 168 ? 21.637 23.295 1.247 1.00 47.81 168 THR A N 1
ATOM 1358 C CA . THR A 1 168 ? 22.155 23.875 2.482 1.00 47.81 168 THR A CA 1
ATOM 1359 C C . THR A 1 168 ? 22.490 25.328 2.153 1.00 47.81 168 THR A C 1
ATOM 1361 O O . THR A 1 168 ? 23.637 25.670 1.885 1.00 47.81 168 THR A O 1
ATOM 1364 N N . ALA A 1 169 ? 21.460 26.163 2.037 1.00 44.53 169 ALA A N 1
ATOM 1365 C CA . ALA A 1 169 ? 21.609 27.593 1.878 1.00 44.53 169 ALA A CA 1
ATOM 1366 C C . ALA A 1 169 ? 21.746 28.201 3.277 1.00 44.53 169 ALA A C 1
ATOM 1368 O O . ALA A 1 169 ? 20.761 28.410 3.974 1.00 44.53 169 ALA A O 1
ATOM 1369 N N . MET A 1 170 ? 23.013 28.390 3.642 1.00 42.28 170 MET A N 1
ATOM 1370 C CA . MET A 1 170 ? 23.544 29.576 4.314 1.00 42.28 170 MET A CA 1
ATOM 1371 C C . MET A 1 170 ? 22.964 29.909 5.691 1.00 42.28 170 MET A C 1
ATOM 1373 O O . MET A 1 170 ? 22.013 30.669 5.835 1.00 42.28 170 MET A O 1
ATOM 1377 N N . SER A 1 171 ? 23.639 29.373 6.708 1.00 48.00 171 SER A N 1
ATOM 1378 C CA . SER A 1 171 ? 24.009 30.187 7.861 1.00 48.00 171 SER A CA 1
ATOM 1379 C C . SER A 1 171 ? 25.032 31.224 7.392 1.00 48.00 171 SER A C 1
ATOM 1381 O O . SER A 1 171 ? 26.084 30.816 6.905 1.00 48.00 171 SER A O 1
ATOM 1383 N N . ASP A 1 172 ? 24.684 32.502 7.495 1.00 46.91 172 ASP A N 1
ATOM 1384 C CA . ASP A 1 172 ? 25.542 33.633 7.883 1.00 46.91 172 ASP A CA 1
ATOM 1385 C C . ASP A 1 172 ? 24.632 34.807 8.280 1.00 46.91 172 ASP A C 1
ATOM 1387 O O . ASP A 1 172 ? 23.637 35.054 7.554 1.00 46.91 172 ASP A O 1
#

Organism: NCBI:txid1520584